Protein AF-V4K2F3-F1 (afdb_monomer_lite)

Sequence (88 aa):
MGVYPHIKALSAMGVVSMSEKVLVSLEFIASLVTSMGKNYVTPRDLSKVLGVSTRSAGRILRALETKGYVERYSNRAYRVMMRAPVPS

Foldseek 3Di:
DCDDVVVVVCCVVVVDPDDDDDDDDLVVVLVVVVVVVDQKDFLVNSCVVVVHDSVVSVVSVVVCCVQVQWPDPDPTMIGGDPDRDDDD

Radius of gyration: 16.09 Å; chains: 1; bounding box: 32×41×40 Å

pLDDT: mean 82.09, std 16.02, range [41.91, 97.12]

Structure (mmCIF, N/CA/C/O backbone):
data_AF-V4K2F3-F1
#
_entry.id   AF-V4K2F3-F1
#
loop_
_atom_site.group_PDB
_atom_site.id
_atom_site.type_symbol
_atom_site.label_atom_id
_atom_site.label_alt_id
_atom_site.label_comp_id
_atom_site.label_asym_id
_atom_site.label_entity_id
_atom_site.label_seq_id
_atom_site.pdbx_PDB_ins_code
_atom_site.Cartn_x
_atom_site.Cartn_y
_atom_site.Cartn_z
_atom_site.occupancy
_atom_site.B_iso_or_equiv
_atom_site.auth_seq_id
_atom_site.auth_comp_id
_atom_site.auth_asym_id
_atom_site.auth_atom_id
_atom_site.pdbx_PDB_model_num
ATOM 1 N N . MET A 1 1 ? 18.226 -17.166 -5.086 1.00 41.91 1 MET A N 1
ATOM 2 C CA . MET A 1 1 ? 17.197 -17.802 -5.940 1.00 41.91 1 MET A CA 1
ATOM 3 C C . MET A 1 1 ? 16.692 -16.733 -6.898 1.00 41.91 1 MET A C 1
ATOM 5 O O . MET A 1 1 ? 15.866 -15.929 -6.510 1.00 41.91 1 MET A O 1
ATOM 9 N N . GLY A 1 2 ? 17.312 -16.471 -8.042 1.00 49.88 2 GLY A N 1
ATOM 10 C CA . GLY A 1 2 ? 17.678 -17.401 -9.106 1.00 49.88 2 GLY A CA 1
ATOM 11 C C . GLY A 1 2 ? 16.782 -17.040 -10.291 1.00 49.88 2 GLY A C 1
ATOM 12 O O . GLY A 1 2 ? 15.812 -17.738 -10.545 1.00 49.88 2 GLY A O 1
ATOM 13 N N . VAL A 1 3 ? 17.018 -15.876 -10.914 1.00 54.50 3 VAL A N 1
ATOM 14 C CA . VAL A 1 3 ? 16.282 -15.480 -12.125 1.00 54.50 3 VAL A CA 1
ATOM 15 C C . VAL A 1 3 ? 16.629 -16.517 -13.179 1.00 54.50 3 VAL A C 1
ATOM 17 O O . VAL A 1 3 ? 17.803 -16.676 -13.514 1.00 54.50 3 VAL A O 1
ATOM 20 N N . TYR A 1 4 ? 15.631 -17.277 -13.615 1.00 60.25 4 TYR A N 1
ATOM 21 C CA . TYR A 1 4 ? 15.854 -18.412 -14.488 1.00 60.25 4 TYR A CA 1
ATOM 22 C C . TYR A 1 4 ? 16.600 -17.978 -15.766 1.00 60.25 4 TYR A C 1
ATOM 24 O O . TYR A 1 4 ? 16.197 -16.994 -16.397 1.00 60.25 4 TYR A O 1
ATOM 32 N N . PRO A 1 5 ? 17.676 -18.682 -16.168 1.00 64.62 5 PRO A N 1
ATOM 33 C CA . PRO A 1 5 ? 18.556 -18.255 -17.259 1.00 64.62 5 PRO A CA 1
ATOM 34 C C . PRO A 1 5 ? 17.818 -18.080 -18.595 1.00 64.62 5 PRO A C 1
ATOM 36 O O . PRO A 1 5 ? 18.170 -17.200 -19.378 1.00 64.62 5 PRO A O 1
ATOM 39 N N . HIS A 1 6 ? 16.735 -18.831 -18.813 1.00 62.84 6 HIS A N 1
ATOM 40 C CA . HIS A 1 6 ? 15.889 -18.714 -20.001 1.00 62.84 6 HIS A CA 1
ATOM 41 C C . HIS A 1 6 ? 15.127 -17.379 -20.080 1.00 62.84 6 HIS A C 1
ATOM 43 O O . HIS A 1 6 ? 15.009 -16.812 -21.159 1.00 62.84 6 HIS A O 1
ATOM 49 N N . ILE A 1 7 ? 14.675 -16.809 -18.956 1.00 64.00 7 ILE A N 1
ATOM 50 C CA . ILE A 1 7 ? 13.960 -15.516 -18.948 1.00 64.00 7 ILE A CA 1
ATOM 51 C C . ILE A 1 7 ? 14.931 -14.373 -19.271 1.00 64.00 7 ILE A C 1
ATOM 53 O O . ILE A 1 7 ? 14.587 -13.426 -19.974 1.00 64.00 7 ILE A O 1
ATOM 57 N N . LYS A 1 8 ? 16.178 -14.484 -18.797 1.00 64.56 8 LYS A N 1
ATOM 58 C CA . LYS A 1 8 ? 17.237 -13.517 -19.103 1.00 64.56 8 LYS A CA 1
ATOM 59 C C . LYS A 1 8 ? 17.622 -13.552 -20.588 1.00 64.56 8 LYS A C 1
ATOM 61 O O . LYS A 1 8 ? 17.816 -12.494 -21.177 1.00 64.56 8 LYS A O 1
ATOM 66 N N . ALA A 1 9 ? 17.670 -14.744 -21.191 1.00 71.88 9 ALA A N 1
ATOM 67 C CA . ALA A 1 9 ? 17.899 -14.915 -22.626 1.00 71.88 9 ALA A CA 1
ATOM 68 C C . ALA A 1 9 ? 16.762 -14.307 -23.467 1.00 71.88 9 ALA A C 1
ATOM 70 O O . ALA A 1 9 ? 17.027 -13.538 -24.383 1.00 71.88 9 ALA A O 1
ATOM 71 N N . LEU A 1 10 ? 15.501 -14.557 -23.098 1.00 66.62 10 LEU A N 1
ATOM 72 C CA . LEU A 1 10 ? 14.335 -13.991 -23.790 1.00 66.62 10 LEU A CA 1
ATOM 73 C C . LEU A 1 10 ? 14.274 -12.460 -23.693 1.00 66.62 10 LEU A C 1
ATOM 75 O O . LEU A 1 10 ? 13.851 -11.797 -24.638 1.00 66.62 10 LEU A O 1
ATOM 79 N N . SER A 1 11 ? 14.739 -11.888 -22.579 1.00 67.88 11 SER A N 1
ATOM 80 C CA . SER A 1 11 ? 14.842 -10.435 -22.451 1.00 67.88 11 SER A CA 1
ATOM 81 C C . SER A 1 11 ? 15.984 -9.839 -23.277 1.00 67.88 11 SER A C 1
ATOM 83 O O . SER A 1 11 ? 15.788 -8.825 -23.939 1.00 67.88 11 SER A O 1
ATOM 85 N N . ALA A 1 12 ? 17.146 -10.501 -23.323 1.00 71.06 12 ALA A N 1
ATOM 86 C CA . ALA A 1 12 ? 18.264 -10.088 -24.177 1.00 71.06 12 ALA A CA 1
ATOM 87 C C . ALA A 1 12 ? 17.926 -10.156 -25.680 1.00 71.06 12 ALA A C 1
ATOM 89 O O . ALA A 1 12 ? 18.442 -9.364 -26.459 1.00 71.06 12 ALA A O 1
ATOM 90 N N . MET A 1 13 ? 17.035 -11.070 -26.077 1.00 76.62 13 MET A N 1
ATOM 91 C CA . MET A 1 13 ? 16.526 -11.203 -27.448 1.00 76.62 13 MET A CA 1
ATOM 92 C C . MET A 1 13 ? 15.405 -10.201 -27.791 1.00 76.62 13 MET A C 1
ATOM 94 O O . MET A 1 13 ? 14.846 -10.274 -28.880 1.00 76.62 13 MET A O 1
ATOM 98 N N . GLY A 1 14 ? 15.034 -9.294 -26.877 1.00 64.44 14 GLY A N 1
ATOM 99 C CA . GLY A 1 14 ? 13.976 -8.298 -27.095 1.00 64.44 14 GLY A CA 1
ATOM 100 C C . GLY A 1 14 ? 12.548 -8.860 -27.093 1.00 64.44 14 GLY A C 1
ATOM 101 O O . GLY A 1 14 ? 11.599 -8.120 -27.324 1.00 64.44 14 GLY A O 1
ATOM 102 N N . VAL A 1 15 ? 12.379 -10.154 -26.800 1.00 71.06 15 VAL A N 1
ATOM 103 C CA . VAL A 1 15 ? 11.075 -10.843 -26.775 1.00 71.06 15 VAL A CA 1
ATOM 104 C C . VAL A 1 15 ? 10.274 -10.465 -25.524 1.00 71.06 15 VAL A C 1
ATOM 106 O O . VAL A 1 15 ? 9.047 -10.509 -25.527 1.00 71.06 15 VAL A O 1
ATOM 109 N N . VAL A 1 16 ? 10.959 -10.072 -24.443 1.00 56.53 16 VAL A N 1
ATOM 110 C CA . VAL A 1 16 ? 10.340 -9.640 -23.182 1.00 56.53 16 VAL A CA 1
ATOM 111 C C . VAL A 1 16 ? 11.088 -8.425 -22.627 1.00 56.53 16 VAL A C 1
ATOM 113 O O . VAL A 1 16 ? 12.267 -8.518 -22.284 1.00 56.53 16 VAL A O 1
ATOM 116 N N . SER A 1 17 ? 10.417 -7.281 -22.487 1.00 57.22 17 SER A N 1
ATOM 117 C CA . SER A 1 17 ? 11.028 -6.094 -21.874 1.00 57.22 17 SER A CA 1
ATOM 118 C C . SER A 1 17 ? 11.183 -6.295 -20.362 1.00 57.22 17 SER A C 1
ATOM 120 O O . SER A 1 17 ? 10.198 -6.442 -19.632 1.00 57.22 17 SER A O 1
ATOM 122 N N . MET A 1 18 ? 12.426 -6.341 -19.869 1.00 62.25 18 MET A N 1
ATOM 123 C CA . MET A 1 18 ? 12.696 -6.413 -18.434 1.00 62.25 18 MET A CA 1
ATOM 124 C C . MET A 1 18 ? 12.604 -5.017 -17.816 1.00 62.25 18 MET A C 1
ATOM 126 O O . MET A 1 18 ? 13.563 -4.254 -17.807 1.00 62.25 18 MET A O 1
ATOM 130 N N . SER A 1 19 ? 11.446 -4.757 -17.206 1.00 63.19 19 SER A N 1
ATOM 131 C CA . SER A 1 19 ? 11.200 -3.694 -16.229 1.00 63.19 19 SER A CA 1
ATOM 132 C C . SER A 1 19 ? 11.465 -2.275 -16.739 1.00 63.19 19 SER A C 1
ATOM 134 O O . SER A 1 19 ? 12.466 -1.645 -16.393 1.00 63.19 19 SER A O 1
ATOM 136 N N . GLU A 1 20 ? 10.490 -1.712 -17.447 1.00 67.31 20 GLU A N 1
ATOM 137 C CA . GLU A 1 20 ? 10.413 -0.263 -17.610 1.00 67.31 20 GLU A CA 1
ATOM 138 C C . GLU A 1 20 ? 10.270 0.417 -16.241 1.00 67.31 20 GLU A C 1
ATOM 140 O O . GLU A 1 20 ? 9.527 -0.028 -15.358 1.00 67.31 20 GLU A O 1
ATOM 145 N N . LYS A 1 21 ? 11.031 1.494 -16.032 1.00 68.38 21 LYS A N 1
ATOM 146 C CA . LYS A 1 21 ? 10.895 2.325 -14.836 1.00 68.38 21 LYS A CA 1
ATOM 147 C C . LYS A 1 21 ? 9.677 3.218 -15.017 1.00 68.38 21 LYS A C 1
ATOM 149 O O . LYS A 1 21 ? 9.754 4.241 -15.687 1.00 68.38 21 LYS A O 1
ATOM 154 N N . VAL A 1 22 ? 8.574 2.832 -14.390 1.00 73.69 22 VAL A N 1
ATOM 155 C CA . VAL A 1 22 ? 7.338 3.615 -14.392 1.00 73.69 22 VAL A CA 1
ATOM 156 C C . VAL A 1 22 ? 7.298 4.507 -13.155 1.00 73.69 22 VAL A C 1
ATOM 158 O O . VAL A 1 22 ? 7.448 4.033 -12.026 1.00 73.69 22 VAL A O 1
ATOM 161 N N . LEU A 1 23 ? 7.098 5.806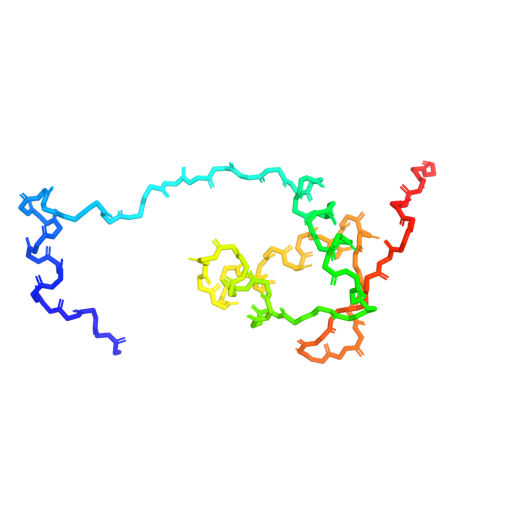 -13.369 1.00 82.19 23 LEU A N 1
ATOM 162 C CA . LEU A 1 23 ? 6.775 6.752 -12.305 1.00 82.19 23 LEU A CA 1
ATOM 163 C C . LEU A 1 23 ? 5.262 6.759 -12.103 1.00 82.19 23 LEU A C 1
ATOM 165 O O . LEU A 1 23 ? 4.505 6.855 -13.065 1.00 82.19 23 LEU A O 1
ATOM 169 N N . VAL A 1 24 ? 4.821 6.655 -10.852 1.00 80.88 24 VAL A N 1
ATOM 170 C CA . VAL A 1 24 ? 3.397 6.638 -10.505 1.00 80.88 24 VAL A CA 1
ATOM 171 C C . VAL A 1 24 ? 3.147 7.678 -9.423 1.00 80.88 24 VAL A C 1
ATOM 173 O O . VAL A 1 24 ? 3.888 7.742 -8.440 1.00 80.88 24 VAL A O 1
ATOM 176 N N . SER A 1 25 ? 2.100 8.486 -9.598 1.00 89.94 25 SER A N 1
ATOM 177 C CA . SER A 1 25 ? 1.675 9.450 -8.580 1.00 89.94 25 SER A CA 1
ATOM 178 C C . SER A 1 25 ? 1.154 8.728 -7.336 1.00 89.94 25 SER A C 1
ATOM 180 O O . SER A 1 25 ? 0.321 7.823 -7.426 1.00 89.94 25 SER A O 1
ATOM 182 N N . LEU A 1 26 ? 1.615 9.155 -6.159 1.00 88.81 26 LEU A N 1
ATOM 183 C CA . LEU A 1 26 ? 1.121 8.636 -4.884 1.00 88.81 26 LEU A CA 1
ATOM 184 C C . LEU A 1 26 ? -0.343 9.016 -4.637 1.00 88.81 26 LEU A C 1
ATOM 186 O O . LEU A 1 26 ? -1.068 8.226 -4.047 1.00 88.81 26 LEU A O 1
ATOM 190 N N . GLU A 1 27 ? -0.795 10.170 -5.127 1.00 90.25 27 GLU A N 1
ATOM 191 C CA . GLU A 1 27 ? -2.193 10.612 -5.015 1.00 90.25 27 GLU A CA 1
ATOM 192 C C . GLU A 1 27 ? -3.126 9.700 -5.813 1.00 90.25 27 GLU A C 1
ATOM 194 O O . GLU A 1 27 ? -4.182 9.300 -5.326 1.00 90.25 27 GLU A O 1
ATOM 199 N N . PHE A 1 28 ? -2.699 9.307 -7.017 1.00 90.94 28 PHE A N 1
ATOM 200 C CA . PHE A 1 28 ? -3.427 8.336 -7.829 1.00 90.94 28 PHE A CA 1
ATOM 201 C C . PHE A 1 28 ? -3.501 6.974 -7.134 1.00 90.94 28 PHE A C 1
ATOM 203 O O . PHE A 1 28 ? -4.551 6.341 -7.100 1.00 90.94 28 PHE A O 1
ATOM 210 N N . ILE A 1 29 ? -2.403 6.515 -6.528 1.00 92.25 29 ILE A N 1
ATOM 211 C CA . ILE A 1 29 ? -2.432 5.250 -5.786 1.00 92.25 29 ILE A CA 1
ATOM 212 C C . ILE A 1 29 ? -3.318 5.377 -4.540 1.00 92.25 29 ILE A C 1
ATOM 214 O O . ILE A 1 29 ? -4.028 4.431 -4.211 1.00 92.25 29 ILE A O 1
ATOM 218 N N . ALA A 1 30 ? -3.320 6.524 -3.860 1.00 91.25 30 ALA A N 1
ATOM 219 C CA . ALA A 1 30 ? -4.183 6.764 -2.709 1.00 91.25 30 ALA A CA 1
ATOM 220 C C . ALA A 1 30 ? -5.670 6.704 -3.089 1.00 91.25 30 ALA A C 1
ATOM 222 O O . ALA A 1 30 ? -6.441 6.034 -2.404 1.00 91.25 30 ALA A O 1
ATOM 223 N N . SER A 1 31 ? -6.074 7.333 -4.200 1.00 90.81 31 SER A N 1
ATOM 224 C CA . SER A 1 31 ? -7.460 7.254 -4.681 1.00 90.81 31 SER A CA 1
ATOM 225 C C . SER A 1 31 ? -7.852 5.823 -5.046 1.00 90.81 31 SER A C 1
ATOM 227 O O . SER A 1 31 ? -8.961 5.390 -4.732 1.00 90.81 31 SER A O 1
ATOM 229 N N . LEU A 1 32 ? -6.917 5.060 -5.617 1.00 91.38 32 LEU A N 1
ATOM 230 C CA . LEU A 1 32 ? -7.100 3.648 -5.926 1.00 91.38 32 LEU A CA 1
ATOM 231 C C . LEU A 1 32 ? -7.266 2.813 -4.647 1.00 91.38 32 LEU A C 1
ATOM 233 O O . LEU A 1 32 ? -8.194 2.022 -4.544 1.00 91.38 32 LEU A O 1
ATOM 237 N N . VAL A 1 33 ? -6.424 3.017 -3.632 1.00 91.12 33 VAL A N 1
ATOM 238 C CA . VAL A 1 33 ? -6.549 2.334 -2.333 1.00 91.12 33 VAL A CA 1
ATOM 239 C C . VAL A 1 33 ? -7.899 2.633 -1.675 1.00 91.12 33 VAL A C 1
ATOM 241 O O . VAL A 1 33 ? -8.534 1.718 -1.154 1.00 91.12 33 VAL A O 1
ATOM 244 N N . THR A 1 34 ? -8.373 3.878 -1.738 1.00 89.62 34 THR A N 1
ATOM 245 C CA . THR A 1 34 ? -9.691 4.263 -1.213 1.00 89.62 34 THR A CA 1
ATOM 246 C C . THR A 1 34 ? -10.833 3.629 -2.011 1.00 89.62 34 THR A C 1
ATOM 248 O O . THR A 1 34 ? -11.797 3.142 -1.417 1.00 89.62 34 THR A O 1
ATOM 251 N N . SER A 1 35 ? -10.724 3.559 -3.343 1.00 89.31 35 SER A N 1
ATOM 252 C CA . SER A 1 35 ? -11.759 2.964 -4.201 1.00 89.31 35 SER A CA 1
ATOM 253 C C . SER A 1 35 ? -11.897 1.447 -4.033 1.00 89.31 35 SER A C 1
ATOM 255 O O . SER A 1 35 ? -12.943 0.892 -4.358 1.00 89.31 35 SER A O 1
ATOM 257 N N . MET A 1 36 ? -10.902 0.773 -3.441 1.00 88.44 36 MET A N 1
ATOM 258 C CA . MET A 1 36 ? -11.012 -0.641 -3.057 1.00 88.44 36 MET A CA 1
ATOM 259 C C . MET A 1 36 ? -12.094 -0.897 -1.995 1.00 88.44 36 MET A C 1
ATOM 261 O O . MET A 1 36 ? -12.429 -2.057 -1.756 1.00 88.44 36 MET A O 1
ATOM 265 N N . GLY A 1 37 ? -12.601 0.144 -1.318 1.00 87.12 37 GLY A N 1
ATOM 266 C CA . GLY A 1 37 ? -13.671 0.029 -0.320 1.00 87.12 37 GLY A CA 1
ATOM 267 C C . GLY A 1 37 ? -13.266 -0.736 0.944 1.00 87.12 37 GLY A C 1
ATOM 268 O O . GLY A 1 37 ? -14.121 -1.173 1.713 1.00 87.12 37 GLY A O 1
ATOM 269 N N . LYS A 1 38 ? -11.962 -0.934 1.165 1.00 88.94 38 LYS A N 1
ATOM 270 C CA . LYS A 1 38 ? -11.429 -1.648 2.327 1.00 88.94 38 LYS A CA 1
ATOM 271 C C . LYS A 1 38 ? -10.958 -0.662 3.389 1.00 88.94 38 LYS A C 1
ATOM 273 O O . LYS A 1 38 ? -10.204 0.257 3.096 1.00 88.94 38 LYS A O 1
ATOM 278 N N . ASN A 1 39 ? -11.289 -0.942 4.648 1.00 92.62 39 ASN A N 1
ATOM 279 C CA . ASN A 1 39 ? -10.743 -0.202 5.794 1.00 92.62 39 ASN A CA 1
ATOM 280 C C . ASN A 1 39 ? -9.245 -0.475 6.014 1.00 92.62 39 ASN A C 1
ATOM 282 O O . ASN A 1 39 ? -8.545 0.339 6.617 1.00 92.62 39 ASN A O 1
ATOM 286 N N . TYR A 1 40 ? -8.757 -1.621 5.530 1.00 95.38 40 TYR A N 1
ATOM 287 C CA . TYR A 1 40 ? -7.370 -2.047 5.662 1.00 95.38 40 TYR A CA 1
ATOM 288 C C . TYR A 1 40 ? -6.828 -2.580 4.338 1.00 95.38 40 TYR A C 1
ATOM 290 O O . TYR A 1 40 ? -7.503 -3.327 3.629 1.00 95.38 40 TYR A O 1
ATOM 298 N N . VAL A 1 41 ? -5.575 -2.249 4.044 1.00 95.44 41 VAL A N 1
ATOM 299 C CA . VAL A 1 41 ? -4.846 -2.707 2.863 1.00 95.44 41 VAL A CA 1
ATOM 300 C C . VAL A 1 41 ? -3.532 -3.364 3.277 1.00 95.44 41 VAL A C 1
ATOM 302 O O . VAL A 1 41 ? -2.822 -2.895 4.168 1.00 95.44 41 VAL A O 1
ATOM 305 N N . THR A 1 42 ? -3.188 -4.477 2.633 1.00 96.81 42 THR A N 1
ATOM 306 C CA . THR A 1 42 ? -1.892 -5.139 2.819 1.00 96.81 42 THR A CA 1
ATOM 307 C C . THR A 1 42 ? -1.012 -4.980 1.576 1.00 96.81 42 THR A C 1
ATOM 309 O O . THR A 1 42 ? -1.524 -4.773 0.472 1.00 96.81 42 THR A O 1
ATOM 312 N N . PRO A 1 43 ? 0.318 -5.172 1.685 1.00 96.75 43 PRO A N 1
ATOM 313 C CA . PRO A 1 43 ? 1.189 -5.229 0.512 1.00 96.75 43 PRO A CA 1
ATOM 314 C C . PRO A 1 43 ? 0.766 -6.289 -0.513 1.00 96.75 43 PRO A C 1
ATOM 316 O O . PRO A 1 43 ? 1.048 -6.133 -1.696 1.00 96.75 43 PRO A O 1
ATOM 319 N N . ARG A 1 44 ? 0.097 -7.369 -0.080 1.00 95.75 44 ARG A N 1
ATOM 320 C CA . ARG A 1 44 ? -0.424 -8.405 -0.985 1.00 95.75 44 ARG A CA 1
ATOM 321 C C . ARG A 1 44 ? -1.645 -7.926 -1.760 1.00 95.75 44 ARG A C 1
ATOM 323 O O . ARG A 1 44 ? -1.742 -8.233 -2.941 1.00 95.75 44 ARG A O 1
ATOM 330 N N . ASP A 1 45 ? -2.550 -7.193 -1.116 1.00 94.62 45 ASP A N 1
ATOM 331 C CA . ASP A 1 45 ? -3.704 -6.601 -1.798 1.00 94.62 45 ASP A CA 1
ATOM 332 C C . ASP A 1 45 ? -3.231 -5.633 -2.883 1.00 94.62 45 ASP A C 1
ATOM 334 O O . ASP A 1 45 ? -3.579 -5.787 -4.049 1.00 94.62 45 ASP A O 1
ATOM 338 N N . LEU A 1 46 ? -2.352 -4.699 -2.512 1.00 93.81 46 LEU A N 1
AT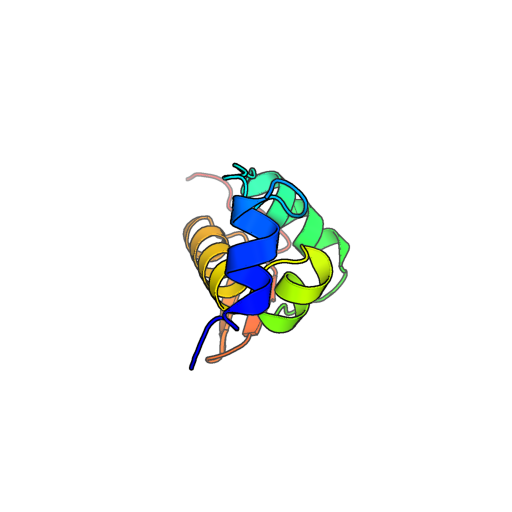OM 339 C CA . LEU A 1 46 ? -1.851 -3.685 -3.434 1.00 93.81 46 LEU A CA 1
ATOM 340 C C . LEU A 1 46 ? -0.990 -4.285 -4.559 1.00 93.81 46 LEU A C 1
ATOM 342 O O . LEU A 1 46 ? -1.050 -3.834 -5.698 1.00 93.81 46 LEU A O 1
ATOM 346 N N . SER A 1 47 ? -0.227 -5.340 -4.262 1.00 95.12 47 SER A N 1
ATOM 347 C CA . SER A 1 47 ? 0.531 -6.099 -5.263 1.00 95.12 47 SER A CA 1
ATOM 348 C C . SER A 1 47 ? -0.373 -6.693 -6.345 1.00 95.12 47 SER A C 1
ATOM 350 O O . SER A 1 47 ? -0.064 -6.552 -7.526 1.00 95.12 47 SER A O 1
ATOM 352 N N . LYS A 1 48 ? -1.501 -7.304 -5.959 1.00 93.81 48 LYS A N 1
ATOM 353 C CA . LYS A 1 48 ? -2.467 -7.876 -6.911 1.00 93.81 48 LYS A CA 1
ATOM 354 C C . LYS A 1 48 ? -3.112 -6.811 -7.788 1.00 93.81 48 LYS A C 1
ATOM 356 O O . LYS A 1 48 ? -3.321 -7.051 -8.968 1.00 93.81 48 LYS A O 1
ATOM 361 N N . VAL A 1 49 ? -3.418 -5.658 -7.206 1.00 91.75 49 VAL A N 1
ATOM 362 C CA . VAL A 1 49 ? -4.118 -4.577 -7.903 1.00 91.75 49 VAL A CA 1
ATOM 363 C C . VAL A 1 49 ? -3.204 -3.840 -8.880 1.00 91.75 49 VAL A C 1
ATOM 365 O O . VAL A 1 49 ? -3.608 -3.562 -10.001 1.00 91.75 49 VAL A O 1
ATOM 368 N N . LEU A 1 50 ? -1.963 -3.553 -8.483 1.00 89.81 50 LEU A N 1
ATOM 369 C CA . LEU A 1 50 ? -1.016 -2.808 -9.320 1.00 89.81 50 LEU A CA 1
ATOM 370 C C . LEU A 1 50 ? -0.172 -3.705 -10.238 1.00 89.81 50 LEU A C 1
ATOM 372 O O . LEU A 1 50 ? 0.629 -3.194 -11.014 1.00 89.81 50 LEU A O 1
ATOM 376 N N . GLY A 1 51 ? -0.269 -5.031 -10.108 1.00 90.50 51 GLY A N 1
ATOM 377 C CA . GLY A 1 51 ? 0.587 -5.965 -10.846 1.00 90.50 51 GLY A CA 1
ATOM 378 C C . GLY A 1 51 ? 2.073 -5.859 -10.478 1.00 90.50 51 GLY A C 1
ATOM 379 O O . GLY A 1 51 ? 2.939 -6.220 -11.270 1.00 90.50 51 GLY A O 1
ATOM 380 N N . VAL A 1 52 ? 2.398 -5.357 -9.281 1.00 89.94 52 VAL A N 1
ATOM 381 C CA . VAL A 1 52 ? 3.785 -5.167 -8.822 1.00 89.94 52 VAL A CA 1
ATOM 382 C C . VAL A 1 52 ? 4.177 -6.198 -7.775 1.00 89.94 52 VAL A C 1
ATOM 384 O O . VAL A 1 52 ? 3.333 -6.767 -7.086 1.00 89.94 52 VAL A O 1
ATOM 387 N N . SER A 1 53 ? 5.480 -6.405 -7.579 1.00 93.06 53 SER A N 1
ATOM 388 C CA . SER A 1 53 ? 5.964 -7.275 -6.502 1.00 93.06 53 SER A CA 1
ATOM 389 C C . SER A 1 53 ? 5.478 -6.804 -5.122 1.00 93.06 53 SER A C 1
ATOM 391 O O . SER A 1 53 ? 5.407 -5.603 -4.850 1.00 93.06 53 SER A O 1
ATOM 393 N N . THR A 1 54 ? 5.254 -7.738 -4.193 1.00 94.62 54 THR A N 1
ATOM 394 C CA . THR A 1 54 ? 4.914 -7.427 -2.789 1.00 94.62 54 THR A CA 1
ATOM 395 C C . THR A 1 54 ? 5.939 -6.496 -2.129 1.00 94.62 54 THR A C 1
ATOM 397 O O . THR A 1 54 ? 5.592 -5.697 -1.261 1.00 94.62 54 THR A O 1
ATOM 400 N N . ARG A 1 55 ? 7.211 -6.564 -2.552 1.00 94.12 55 ARG A N 1
ATOM 401 C CA . ARG A 1 55 ? 8.278 -5.671 -2.079 1.00 94.12 55 ARG A CA 1
ATOM 402 C C . ARG A 1 55 ? 8.044 -4.232 -2.541 1.00 94.12 55 ARG A C 1
ATOM 404 O O . ARG A 1 55 ? 8.148 -3.320 -1.725 1.00 94.12 55 ARG A O 1
ATOM 411 N N . SER A 1 56 ? 7.718 -4.035 -3.819 1.00 93.31 56 SER A N 1
ATOM 412 C CA . SER A 1 56 ? 7.375 -2.723 -4.382 1.00 93.31 56 SER A CA 1
ATOM 413 C C . SER A 1 56 ? 6.097 -2.178 -3.750 1.00 93.31 56 SER A C 1
ATOM 415 O O . SER A 1 56 ? 6.101 -1.052 -3.268 1.00 93.31 56 SER A O 1
ATOM 417 N N . ALA A 1 57 ? 5.051 -3.000 -3.636 1.00 95.00 57 ALA A N 1
ATOM 418 C CA . ALA A 1 57 ? 3.811 -2.634 -2.955 1.00 95.00 57 ALA A CA 1
ATOM 419 C C . ALA A 1 57 ? 4.051 -2.199 -1.498 1.00 95.00 57 ALA A C 1
ATOM 421 O O . ALA A 1 57 ? 3.507 -1.197 -1.049 1.00 95.00 57 ALA A O 1
ATOM 422 N N . GLY A 1 58 ? 4.926 -2.898 -0.767 1.00 95.75 58 GLY A N 1
ATOM 423 C CA . GLY A 1 58 ? 5.312 -2.503 0.589 1.00 95.75 58 GLY A CA 1
ATOM 424 C C . GLY A 1 58 ? 6.041 -1.156 0.651 1.00 95.75 58 GLY A C 1
ATOM 425 O O . GLY A 1 58 ? 5.807 -0.381 1.574 1.00 95.75 58 GLY A O 1
ATOM 426 N N . ARG A 1 59 ? 6.898 -0.846 -0.332 1.00 94.94 59 ARG A N 1
ATOM 427 C CA . ARG A 1 59 ? 7.542 0.477 -0.442 1.00 94.94 59 ARG A CA 1
ATOM 428 C C . ARG A 1 59 ? 6.524 1.576 -0.740 1.00 94.94 59 ARG A C 1
ATOM 430 O O . ARG A 1 59 ? 6.599 2.634 -0.129 1.00 94.94 59 ARG A O 1
ATOM 437 N N . ILE A 1 60 ? 5.569 1.302 -1.627 1.00 95.00 60 ILE A N 1
ATOM 438 C CA . ILE A 1 60 ? 4.4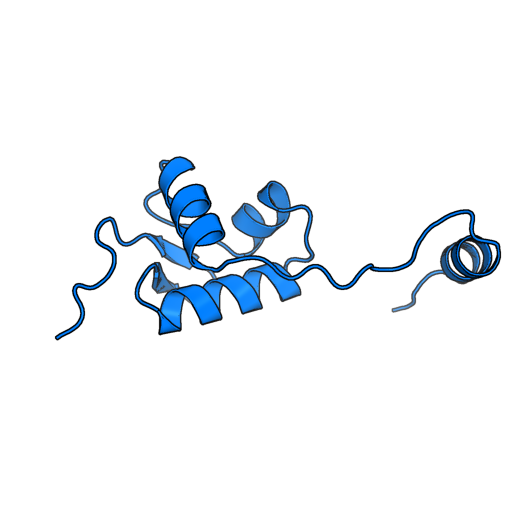88 2.233 -1.967 1.00 95.00 60 ILE A CA 1
ATOM 439 C C . ILE A 1 60 ? 3.633 2.532 -0.732 1.00 95.00 60 ILE A C 1
ATOM 441 O O . ILE A 1 60 ? 3.414 3.696 -0.423 1.00 95.00 60 ILE A O 1
ATOM 445 N N . LEU A 1 61 ? 3.221 1.511 0.028 1.00 95.19 61 LEU A N 1
ATOM 446 C CA . LEU A 1 61 ? 2.435 1.712 1.253 1.00 95.19 61 LEU A CA 1
ATOM 447 C C . LEU A 1 61 ? 3.178 2.540 2.306 1.00 95.19 61 LEU A C 1
ATOM 449 O O . LEU A 1 61 ? 2.565 3.390 2.937 1.00 95.19 61 LEU A O 1
ATOM 453 N N . ARG A 1 62 ? 4.497 2.360 2.456 1.00 95.31 62 ARG A N 1
ATOM 454 C CA . ARG A 1 62 ? 5.308 3.231 3.325 1.00 95.31 62 ARG A CA 1
ATOM 455 C C . ARG A 1 62 ? 5.344 4.679 2.836 1.00 95.31 62 ARG A C 1
ATOM 457 O O . ARG A 1 62 ? 5.283 5.592 3.645 1.00 95.31 62 ARG A O 1
ATOM 464 N N . ALA A 1 63 ? 5.437 4.898 1.526 1.00 94.75 63 ALA A N 1
ATOM 465 C CA . ALA A 1 63 ? 5.411 6.248 0.967 1.00 94.75 63 ALA A CA 1
ATOM 466 C C . ALA A 1 63 ? 4.040 6.921 1.164 1.00 94.75 63 ALA A C 1
ATOM 468 O O . ALA A 1 63 ? 3.975 8.100 1.507 1.00 94.75 63 ALA A O 1
ATOM 469 N N . LEU A 1 64 ? 2.950 6.163 1.003 1.00 93.81 64 LEU A N 1
ATOM 470 C CA . LEU A 1 64 ? 1.592 6.621 1.307 1.00 93.81 64 LEU A CA 1
ATOM 471 C C . LEU A 1 64 ? 1.407 6.932 2.796 1.00 93.81 64 LEU A C 1
ATOM 473 O O . LEU A 1 64 ? 0.742 7.908 3.129 1.00 93.81 64 LEU A O 1
ATOM 477 N N . GLU A 1 65 ? 2.021 6.137 3.674 1.00 94.81 65 GLU A N 1
ATOM 478 C CA . GLU A 1 65 ? 2.036 6.367 5.120 1.00 94.81 65 GLU A CA 1
ATOM 479 C C . GLU A 1 65 ? 2.732 7.681 5.473 1.00 94.81 65 GLU A C 1
ATOM 481 O O . GLU A 1 65 ? 2.177 8.494 6.201 1.00 94.81 65 GLU A O 1
ATOM 486 N N . THR A 1 66 ? 3.899 7.955 4.883 1.00 94.00 66 THR A N 1
ATOM 487 C CA . THR A 1 66 ? 4.599 9.239 5.072 1.00 94.00 66 THR A CA 1
ATOM 488 C C . THR A 1 66 ? 3.761 10.441 4.620 1.00 94.00 66 THR A C 1
ATOM 490 O O . THR A 1 66 ? 3.932 11.542 5.133 1.00 94.00 66 THR A O 1
ATOM 493 N N . LYS A 1 67 ? 2.846 10.243 3.666 1.00 91.94 67 LYS A N 1
ATOM 494 C CA . LYS A 1 67 ? 1.907 11.266 3.184 1.00 91.94 67 LYS A CA 1
ATOM 495 C C . LYS A 1 67 ? 0.573 11.284 3.944 1.00 91.94 67 LYS A C 1
ATOM 497 O O . LYS A 1 67 ? -0.276 12.110 3.632 1.00 91.94 67 LYS A O 1
ATOM 502 N N . GLY A 1 68 ? 0.381 10.388 4.913 1.00 92.81 68 GLY A N 1
ATOM 503 C CA . GLY A 1 68 ? -0.818 10.299 5.747 1.00 92.81 68 GLY A CA 1
ATOM 504 C C . GLY A 1 68 ? -2.069 9.753 5.050 1.00 92.81 68 GLY A C 1
ATOM 505 O O . GLY A 1 68 ? -3.159 9.856 5.602 1.00 92.81 68 GLY A O 1
ATOM 506 N N . TYR A 1 69 ? -1.945 9.145 3.865 1.00 92.25 69 TYR A N 1
ATOM 507 C CA . TYR A 1 69 ? -3.077 8.474 3.201 1.00 92.25 69 TYR A CA 1
ATOM 508 C C . TYR A 1 69 ? -3.429 7.132 3.849 1.00 92.25 69 TYR A C 1
ATOM 510 O O . TYR A 1 69 ? -4.551 6.636 3.734 1.00 92.25 69 TYR A O 1
ATOM 518 N N . VAL A 1 70 ? -2.452 6.516 4.508 1.00 94.69 70 VA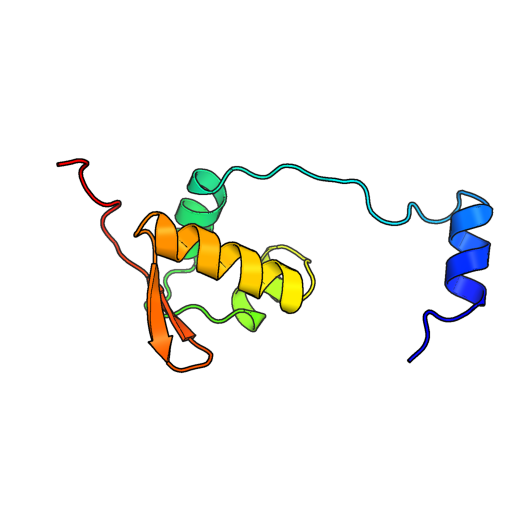L A N 1
ATOM 519 C CA . VAL A 1 70 ? -2.620 5.275 5.257 1.00 94.69 70 VAL A CA 1
ATOM 520 C C . VAL A 1 70 ? -1.833 5.354 6.559 1.00 94.69 70 VAL A C 1
ATOM 522 O O . VAL A 1 70 ? -0.879 6.114 6.664 1.00 94.69 70 VAL A O 1
ATOM 525 N N . GLU A 1 71 ? -2.185 4.532 7.535 1.00 95.50 71 GLU A N 1
ATOM 526 C CA . GLU A 1 71 ? -1.451 4.410 8.796 1.00 95.50 71 GLU A CA 1
ATOM 527 C C . GLU A 1 71 ? -1.144 2.946 9.063 1.00 95.50 71 GLU A C 1
ATOM 529 O O . GLU A 1 71 ? -1.979 2.067 8.836 1.00 95.50 71 GLU A O 1
ATOM 534 N N . ARG A 1 72 ? 0.060 2.642 9.539 1.00 95.31 72 ARG A N 1
ATOM 535 C CA . ARG A 1 72 ? 0.409 1.273 9.904 1.00 95.31 72 ARG A CA 1
ATOM 536 C C . ARG A 1 72 ? -0.437 0.799 11.087 1.00 95.31 72 ARG A C 1
ATOM 538 O O . ARG A 1 72 ? -0.328 1.304 12.194 1.00 95.31 72 ARG A O 1
ATOM 545 N N . TYR A 1 73 ? -1.230 -0.244 10.850 1.00 94.38 73 TYR A N 1
ATOM 546 C CA . TYR A 1 73 ? -2.073 -0.881 11.865 1.00 94.38 73 TYR A CA 1
ATOM 547 C C . TYR A 1 73 ? -1.407 -2.123 12.469 1.00 94.38 73 TYR A C 1
ATOM 549 O O . TYR A 1 73 ? -1.543 -2.420 13.650 1.00 94.38 73 TYR A O 1
ATOM 557 N N . SER A 1 74 ? -0.66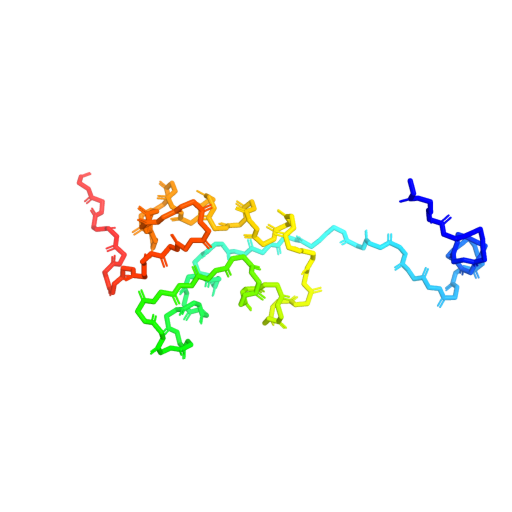5 -2.872 11.651 1.00 92.69 74 SER A N 1
ATOM 558 C CA . SER A 1 74 ? 0.105 -4.032 12.097 1.00 92.69 74 SER A CA 1
ATOM 559 C C . SER A 1 74 ? 1.369 -4.204 11.260 1.00 92.69 74 SER A C 1
ATOM 561 O O . SER A 1 74 ? 1.613 -3.480 10.294 1.00 92.69 74 SER A O 1
ATOM 563 N N . ASN A 1 75 ? 2.154 -5.240 11.561 1.00 87.44 75 ASN A N 1
ATOM 564 C CA . ASN A 1 75 ? 3.342 -5.586 10.781 1.00 87.44 75 ASN A CA 1
ATOM 565 C C . ASN A 1 75 ? 3.070 -5.798 9.280 1.00 87.44 75 ASN A C 1
ATOM 567 O O . ASN A 1 75 ? 4.004 -5.708 8.481 1.00 87.44 75 ASN A O 1
ATOM 571 N N . ARG A 1 76 ? 1.821 -6.095 8.885 1.00 88.94 76 ARG A N 1
ATOM 572 C CA . ARG A 1 76 ? 1.462 -6.459 7.502 1.00 88.94 76 ARG A CA 1
ATOM 573 C C . ARG A 1 76 ? 0.266 -5.695 6.934 1.00 88.94 76 ARG A C 1
ATOM 575 O O . ARG A 1 76 ? -0.029 -5.887 5.756 1.00 88.94 76 ARG A O 1
ATOM 582 N N . ALA A 1 77 ? -0.409 -4.870 7.729 1.00 95.25 77 ALA A N 1
ATOM 583 C CA . ALA A 1 77 ? -1.625 -4.178 7.320 1.00 95.25 77 ALA A CA 1
ATOM 584 C C . ALA A 1 77 ? -1.562 -2.689 7.655 1.00 95.25 77 ALA A C 1
ATOM 586 O O . ALA A 1 77 ? -1.049 -2.290 8.702 1.00 95.25 77 ALA A O 1
ATOM 587 N N . TYR A 1 78 ? -2.130 -1.903 6.754 1.00 97.12 78 TYR A N 1
ATOM 588 C CA . TYR A 1 78 ? -2.258 -0.461 6.840 1.00 97.12 78 TYR A CA 1
ATOM 589 C C . TYR A 1 78 ? -3.740 -0.103 6.873 1.00 97.12 78 TYR A C 1
ATOM 591 O O . TYR A 1 78 ? -4.514 -0.645 6.088 1.00 97.12 78 TYR A O 1
ATOM 599 N N . ARG A 1 79 ? -4.143 0.779 7.782 1.00 96.00 79 ARG A N 1
ATOM 600 C CA . ARG A 1 79 ? -5.479 1.365 7.833 1.00 96.00 79 ARG A CA 1
ATOM 601 C C . ARG A 1 79 ? -5.575 2.474 6.790 1.00 96.00 79 ARG A C 1
ATOM 603 O O . ARG A 1 79 ? -4.677 3.306 6.704 1.00 96.00 79 ARG A O 1
ATOM 610 N N . VAL A 1 80 ? -6.646 2.477 6.007 1.00 94.62 80 VAL A N 1
ATOM 611 C CA . VAL A 1 80 ? -6.905 3.515 5.000 1.00 94.62 80 VAL A CA 1
ATOM 612 C C . VAL A 1 80 ? -7.496 4.745 5.685 1.00 94.62 80 VAL A C 1
ATOM 614 O O . VAL A 1 80 ? -8.450 4.623 6.456 1.00 94.62 80 VAL A O 1
ATOM 617 N N . MET A 1 81 ? -6.932 5.923 5.413 1.00 90.31 81 MET A N 1
ATOM 618 C CA . MET A 1 81 ? -7.433 7.190 5.942 1.00 90.31 81 MET A CA 1
ATOM 619 C C . MET A 1 81 ? -8.390 7.824 4.931 1.00 90.31 81 MET A C 1
ATOM 621 O O . MET A 1 81 ? -7.998 8.169 3.822 1.00 90.31 81 MET A O 1
ATOM 625 N N . MET A 1 82 ? -9.663 7.987 5.308 1.00 69.25 82 MET A N 1
ATOM 626 C CA . MET A 1 82 ? -10.694 8.593 4.444 1.00 69.25 82 MET A CA 1
ATOM 627 C C . MET A 1 82 ? -10.502 10.102 4.216 1.00 69.25 82 MET A C 1
ATOM 629 O O . MET A 1 82 ? -11.144 10.682 3.344 1.00 69.25 82 MET A O 1
ATOM 633 N N . ARG A 1 83 ? -9.617 10.750 4.980 1.00 56.56 83 ARG A N 1
ATOM 634 C C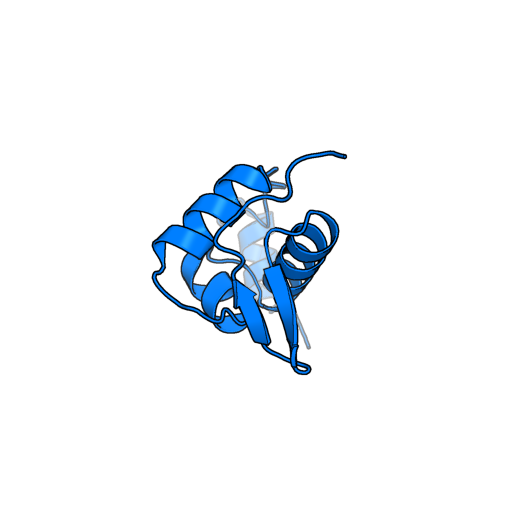A . ARG A 1 83 ? -9.188 12.132 4.758 1.00 56.56 83 ARG A CA 1
ATOM 635 C C . ARG A 1 83 ? -7.716 12.121 4.378 1.00 56.56 83 ARG A C 1
ATOM 637 O O . ARG A 1 83 ? -6.894 11.682 5.176 1.00 56.56 83 ARG A O 1
ATOM 644 N N . ALA A 1 84 ? -7.387 12.653 3.202 1.00 50.22 84 ALA A N 1
ATOM 645 C CA . ALA A 1 84 ? -6.046 13.183 2.991 1.00 50.22 84 ALA A CA 1
ATOM 646 C C . ALA A 1 84 ? -5.764 14.188 4.127 1.00 50.22 84 ALA A C 1
ATOM 648 O O . ALA A 1 84 ? -6.674 14.961 4.458 1.00 50.22 84 ALA A O 1
ATOM 649 N N . PRO A 1 85 ? -4.581 14.173 4.763 1.00 47.31 85 PRO A N 1
ATOM 650 C CA . PRO A 1 85 ? -4.282 15.147 5.798 1.00 47.31 85 PRO A CA 1
ATOM 651 C C . PRO A 1 85 ? -4.411 16.542 5.195 1.00 47.31 85 PRO A C 1
ATOM 653 O O . PRO A 1 85 ? -3.846 16.824 4.138 1.00 47.31 85 PRO A O 1
ATOM 656 N N . VAL A 1 86 ? -5.182 17.403 5.854 1.00 48.56 86 VAL A N 1
ATOM 657 C CA . VAL A 1 86 ? -5.171 18.831 5.549 1.00 48.56 86 VAL A CA 1
ATOM 658 C C . VAL A 1 86 ? -3.771 19.320 5.933 1.00 48.56 86 VAL A C 1
ATOM 660 O O . VAL A 1 86 ? -3.359 19.048 7.066 1.00 48.56 86 VAL A O 1
ATOM 663 N N . PRO A 1 87 ? -3.007 19.958 5.031 1.00 47.06 87 PRO A N 1
ATOM 664 C CA . PRO A 1 87 ? -1.739 20.554 5.426 1.00 47.06 87 PRO A CA 1
ATOM 665 C C . PRO A 1 87 ? -2.019 21.578 6.532 1.00 47.06 87 PRO A C 1
ATOM 667 O O . PRO A 1 87 ? -2.932 22.394 6.398 1.00 47.06 87 PRO A O 1
ATOM 670 N N . SER A 1 88 ? -1.299 21.447 7.649 1.00 45.78 88 SER A N 1
ATOM 671 C CA . SER A 1 88 ? -1.269 22.453 8.718 1.00 45.78 88 SER A CA 1
ATOM 672 C C . SER A 1 88 ? -0.441 23.655 8.289 1.00 45.78 88 SER A C 1
ATOM 674 O O . SER A 1 88 ? 0.537 23.435 7.537 1.00 45.78 88 SER A O 1
#

Secondary structure (DSSP, 8-state):
----HHHHHHHHTTSS---------HHHHHHHHHHTT-SEE-HHHHHHHHT--HHHHHHHHHHHHHTTSEEE-SSS-EEEPSSPPPP-